Protein AF-A0A8R7TAX7-F1 (afdb_monomer_lite)

Secondary structure (DSSP, 8-state):
-HHHHHHHHHHHHHHHHHTTSSPPPHHHHHHHHHHHHHH---S-HHHHHHHHHHHHHHTT--S--HHHHHHHHHHHHHHHHHTT---

Radius of gyration: 17.02 Å; chains: 1; bounding box: 31×37×39 Å

Foldseek 3Di:
DVVVVVVVVVVVVVVCCVVVVDPDDPVRVVVVLLVVLLVDPPPDLLVVLVVVVVVCVVVVNDPDDSVNSSVVSVVSVVVCVVVVHDD

Structure (mmCIF, N/CA/C/O backbone):
data_AF-A0A8R7TAX7-F1
#
_entry.id   AF-A0A8R7TAX7-F1
#
loop_
_atom_site.group_PDB
_atom_site.id
_atom_site.type_symbol
_atom_site.label_atom_id
_atom_site.label_alt_id
_atom_site.label_comp_id
_atom_site.label_asym_id
_atom_site.label_entity_id
_atom_site.label_seq_id
_atom_site.pdbx_PDB_ins_code
_atom_site.Cartn_x
_atom_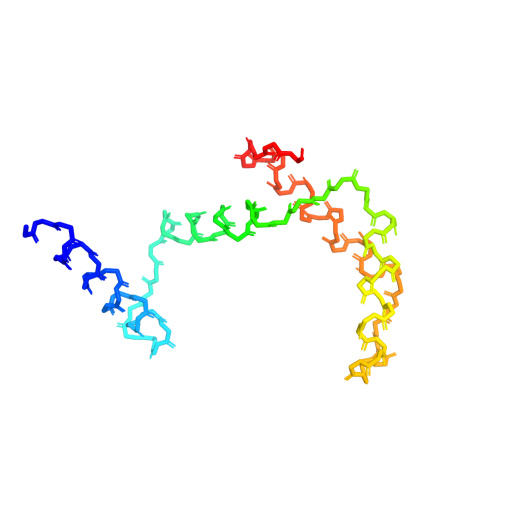site.Cartn_y
_atom_site.Cartn_z
_atom_site.occupancy
_atom_site.B_iso_or_equiv
_atom_site.auth_seq_id
_atom_site.auth_comp_id
_atom_site.auth_asym_id
_atom_site.auth_atom_id
_atom_site.pdbx_PDB_model_num
ATOM 1 N N . MET A 1 1 ? 2.834 28.071 20.387 1.00 47.22 1 MET A N 1
ATOM 2 C CA . MET A 1 1 ? 4.001 27.255 20.812 1.00 47.22 1 MET A CA 1
ATOM 3 C C . MET A 1 1 ? 3.758 25.741 20.824 1.00 47.22 1 MET A C 1
ATOM 5 O O . MET A 1 1 ? 4.666 25.019 20.436 1.00 47.22 1 MET A O 1
ATOM 9 N N . ALA A 1 2 ? 2.568 25.233 21.182 1.00 56.59 2 ALA A N 1
ATOM 10 C CA . ALA A 1 2 ? 2.296 23.784 21.224 1.00 56.59 2 ALA A CA 1
ATOM 11 C C . ALA A 1 2 ? 2.413 23.055 19.862 1.00 56.59 2 ALA A C 1
ATOM 13 O O . ALA A 1 2 ? 2.965 21.958 19.796 1.00 56.59 2 ALA A O 1
ATOM 14 N N . ALA A 1 3 ? 1.964 23.684 18.769 1.00 56.28 3 ALA A N 1
ATOM 15 C CA . ALA A 1 3 ? 2.008 23.092 17.426 1.00 56.28 3 ALA A CA 1
ATOM 16 C C . ALA A 1 3 ? 3.443 22.837 16.917 1.00 56.28 3 ALA A C 1
ATOM 18 O O . ALA A 1 3 ? 3.714 21.817 16.288 1.00 56.28 3 ALA A O 1
ATOM 19 N N . LEU A 1 4 ? 4.379 23.733 17.248 1.00 67.00 4 LEU A N 1
ATOM 20 C CA . LEU A 1 4 ? 5.784 23.632 16.840 1.00 67.00 4 LEU A CA 1
ATOM 21 C C . LEU A 1 4 ? 6.492 22.487 17.582 1.00 67.00 4 LEU A C 1
ATOM 23 O O . LEU A 1 4 ? 7.197 21.687 16.975 1.00 67.00 4 LEU A O 1
ATOM 27 N N . LEU A 1 5 ? 6.219 22.342 18.881 1.00 66.25 5 LEU A N 1
ATOM 28 C CA . LEU A 1 5 ? 6.707 21.232 19.706 1.00 66.25 5 LEU A CA 1
ATOM 29 C C . LEU A 1 5 ? 6.163 19.868 19.250 1.00 66.25 5 LEU A C 1
ATOM 31 O O . LEU A 1 5 ? 6.902 18.884 19.234 1.00 66.25 5 LEU A O 1
ATOM 35 N N . GLN A 1 6 ? 4.893 19.796 18.840 1.00 67.88 6 GLN A N 1
ATOM 36 C CA . GLN A 1 6 ? 4.325 18.577 18.254 1.00 67.88 6 GLN A CA 1
ATOM 37 C C . GLN A 1 6 ? 4.969 18.222 16.909 1.00 67.88 6 GLN A C 1
ATOM 39 O O . GLN A 1 6 ? 5.254 17.047 16.669 1.00 67.88 6 GLN A O 1
ATOM 44 N N . ALA A 1 7 ? 5.238 19.213 16.056 1.00 65.62 7 ALA A N 1
ATOM 45 C CA . ALA A 1 7 ? 5.921 18.998 14.782 1.00 65.62 7 ALA A CA 1
ATOM 46 C C . ALA A 1 7 ? 7.353 18.472 14.983 1.00 65.62 7 ALA A C 1
ATOM 48 O O . ALA A 1 7 ? 7.739 17.488 14.353 1.00 65.62 7 ALA A O 1
ATOM 49 N N . TRP A 1 8 ? 8.101 19.048 15.928 1.00 65.88 8 TRP A N 1
ATOM 50 C CA . TRP A 1 8 ? 9.449 18.593 16.281 1.00 65.88 8 TRP A CA 1
ATOM 51 C C . TRP A 1 8 ? 9.474 17.178 16.859 1.00 65.88 8 TRP A C 1
ATOM 53 O O . TRP A 1 8 ? 10.304 16.368 16.454 1.00 65.88 8 TRP A O 1
ATOM 63 N N . ARG A 1 9 ? 8.531 16.826 17.741 1.00 70.31 9 ARG A N 1
ATOM 64 C CA . ARG A 1 9 ? 8.420 15.451 18.262 1.00 70.31 9 ARG A CA 1
ATOM 65 C C . ARG A 1 9 ? 8.144 14.438 17.153 1.00 70.31 9 ARG A C 1
ATOM 67 O O . ARG A 1 9 ? 8.763 13.378 17.140 1.00 70.31 9 ARG A O 1
ATOM 74 N N . ARG A 1 10 ? 7.266 14.773 16.201 1.00 71.69 10 ARG A N 1
ATOM 75 C CA . ARG A 1 10 ? 7.003 13.932 15.021 1.00 71.69 10 ARG A CA 1
ATOM 76 C C . ARG A 1 10 ? 8.246 13.786 14.145 1.00 71.69 10 ARG A C 1
ATOM 78 O O . ARG A 1 10 ? 8.516 12.684 13.681 1.00 71.69 10 ARG A O 1
ATOM 85 N N . LEU A 1 11 ? 9.014 14.861 13.956 1.00 69.06 11 LEU A N 1
ATOM 86 C CA . LEU A 1 11 ? 10.249 14.846 13.172 1.00 69.06 11 LEU A CA 1
ATOM 87 C C . LEU A 1 11 ? 11.319 13.955 13.821 1.00 69.06 11 LEU A C 1
ATOM 89 O O . LEU A 1 11 ? 11.825 13.044 13.171 1.00 69.06 11 LEU A O 1
ATOM 93 N N . CYS A 1 12 ? 11.611 14.156 15.110 1.00 68.31 12 CYS A N 1
ATOM 94 C CA . CYS A 1 12 ? 12.602 13.363 15.841 1.00 68.31 12 CYS A CA 1
ATOM 95 C C . CYS A 1 12 ? 12.211 11.882 15.919 1.00 68.31 12 CYS A C 1
ATOM 97 O O . CYS A 1 12 ? 13.059 11.011 15.744 1.00 68.31 12 CYS A O 1
ATOM 99 N N . PHE A 1 13 ? 10.925 11.583 16.116 1.00 64.75 13 PHE A N 1
ATOM 100 C CA . PHE A 1 13 ? 10.427 10.209 16.127 1.00 64.75 13 PHE A CA 1
ATOM 101 C C . PHE A 1 13 ? 10.540 9.540 14.751 1.00 64.75 13 PHE A C 1
ATOM 103 O O . PHE A 1 13 ? 10.982 8.396 14.650 1.00 64.75 13 PHE A O 1
ATOM 110 N N . ARG A 1 14 ? 10.201 10.260 13.674 1.00 64.44 14 ARG A N 1
ATOM 111 C CA . ARG A 1 14 ? 10.309 9.754 12.299 1.00 64.44 14 ARG A CA 1
ATOM 112 C C . ARG A 1 14 ? 11.769 9.524 11.890 1.00 64.44 14 ARG A C 1
ATOM 114 O O . ARG A 1 14 ? 12.054 8.573 11.177 1.00 64.44 14 ARG A O 1
ATOM 121 N N . ILE A 1 15 ? 12.701 10.353 12.365 1.00 64.38 15 ILE A N 1
ATOM 122 C CA . ILE A 1 15 ? 14.141 10.126 12.169 1.00 64.38 15 ILE A CA 1
ATOM 123 C C . ILE A 1 15 ? 14.593 8.899 12.969 1.00 64.38 15 ILE A C 1
ATOM 125 O O . ILE A 1 15 ? 15.207 8.010 12.391 1.00 64.38 15 ILE A O 1
ATOM 129 N N . GLY A 1 16 ? 14.232 8.806 14.253 1.00 60.97 16 GLY A N 1
ATOM 130 C CA . GLY A 1 16 ? 14.642 7.705 15.131 1.00 60.97 16 GLY A CA 1
ATOM 131 C C . GLY A 1 16 ? 14.093 6.332 14.730 1.00 60.97 16 GLY A C 1
ATOM 132 O O . GLY A 1 16 ? 14.777 5.326 14.882 1.00 60.97 16 GLY A O 1
ATOM 133 N N . THR A 1 17 ? 12.887 6.272 14.170 1.00 60.41 17 THR A N 1
ATOM 134 C CA . THR A 1 17 ? 12.327 5.031 13.604 1.00 60.41 17 THR A CA 1
ATOM 135 C C . THR A 1 17 ? 13.013 4.641 12.296 1.00 60.41 17 THR A C 1
ATOM 137 O O . THR A 1 17 ? 13.286 3.463 12.080 1.00 60.41 17 THR A O 1
ATOM 140 N N . ARG A 1 18 ? 13.367 5.615 11.446 1.00 61.09 18 ARG A N 1
ATOM 141 C CA . ARG A 1 18 ? 14.035 5.372 10.156 1.00 61.09 18 ARG A CA 1
ATOM 142 C C . ARG A 1 18 ? 15.505 4.971 10.301 1.00 61.09 18 ARG A C 1
ATOM 144 O O . ARG A 1 18 ? 15.996 4.202 9.484 1.00 61.09 18 ARG A O 1
ATOM 151 N N . THR A 1 19 ? 16.194 5.459 11.333 1.00 62.50 19 THR A N 1
ATOM 152 C CA . THR A 1 19 ? 17.574 5.064 11.670 1.00 62.50 19 THR A CA 1
ATOM 153 C C . THR A 1 19 ? 17.647 3.842 12.591 1.00 62.50 19 THR A C 1
ATOM 155 O O . THR A 1 19 ? 18.742 3.427 12.958 1.00 62.50 19 THR A O 1
ATOM 158 N N . GLY A 1 20 ? 16.503 3.253 12.967 1.00 59.34 20 GLY A N 1
ATOM 159 C CA . GLY A 1 20 ? 16.443 2.060 13.817 1.00 59.34 20 GLY A CA 1
ATOM 160 C C . GLY A 1 20 ? 16.761 2.303 15.298 1.00 59.34 20 GLY A C 1
ATOM 161 O O . GLY A 1 20 ? 16.895 1.340 16.048 1.00 59.34 20 GLY A O 1
ATOM 162 N N . LEU A 1 21 ? 16.846 3.565 15.737 1.00 62.66 21 LEU A N 1
ATOM 163 C CA . LEU A 1 21 ? 17.080 3.945 17.137 1.00 62.66 21 LEU A CA 1
ATOM 164 C C . LEU A 1 21 ? 15.926 3.519 18.059 1.00 62.66 21 LEU A C 1
ATOM 166 O O . LEU A 1 21 ? 16.149 3.275 19.241 1.00 62.66 21 LEU A O 1
ATOM 170 N N . PHE A 1 22 ? 14.705 3.394 17.526 1.00 63.41 22 PHE A N 1
ATOM 171 C CA . PHE A 1 22 ? 13.540 2.873 18.247 1.00 63.41 22 PHE A CA 1
ATOM 172 C C . PHE A 1 22 ? 12.656 2.019 17.330 1.00 63.41 22 PHE A C 1
ATOM 174 O O . PHE A 1 22 ? 12.471 2.342 16.155 1.00 63.41 22 PHE A O 1
ATOM 181 N N . LYS A 1 23 ? 12.057 0.947 17.870 1.00 60.56 23 LYS A N 1
ATOM 182 C CA . LYS A 1 23 ? 11.021 0.175 17.165 1.00 60.56 23 LYS A CA 1
ATOM 183 C C . LYS A 1 23 ? 9.664 0.866 17.356 1.00 60.56 23 LYS A C 1
ATOM 185 O O . LYS A 1 23 ? 9.293 1.114 18.504 1.00 60.56 23 LYS A O 1
ATOM 190 N N . PRO A 1 24 ? 8.913 1.168 16.282 1.00 62.28 24 PRO A N 1
ATOM 191 C CA . PRO A 1 24 ? 7.576 1.730 16.424 1.00 62.28 24 PRO A CA 1
ATOM 192 C C . PRO A 1 24 ? 6.676 0.745 17.172 1.00 62.28 24 PRO A C 1
ATOM 194 O O . PRO A 1 24 ? 6.719 -0.464 16.922 1.00 62.28 24 PRO A O 1
ATOM 197 N N . THR A 1 25 ? 5.881 1.269 18.104 1.00 72.12 25 THR A N 1
ATO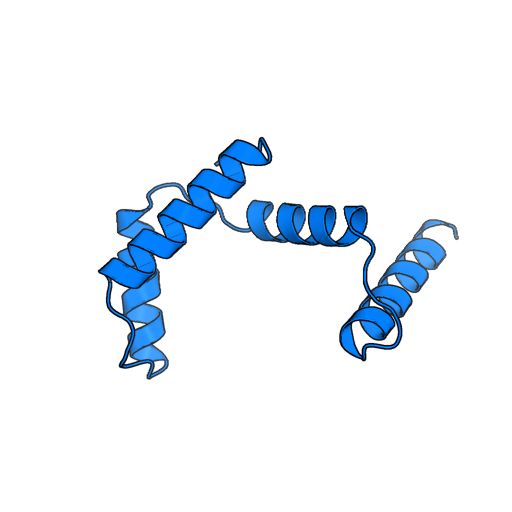M 198 C CA . THR A 1 25 ? 4.887 0.479 18.844 1.00 72.12 25 THR A CA 1
ATOM 199 C C . THR A 1 25 ? 3.813 -0.059 17.894 1.00 72.12 25 THR A C 1
ATOM 201 O O . THR A 1 25 ? 3.621 0.486 16.805 1.00 72.12 25 THR A O 1
ATOM 204 N N . ALA A 1 26 ? 3.090 -1.112 18.297 1.00 72.44 26 ALA A N 1
ATOM 205 C CA . ALA A 1 26 ? 2.031 -1.703 17.472 1.00 72.44 26 ALA A CA 1
ATOM 206 C C . ALA A 1 26 ? 1.007 -0.650 17.009 1.00 72.44 26 ALA A C 1
ATOM 208 O O . ALA A 1 26 ? 0.735 -0.554 15.820 1.00 72.44 26 ALA A O 1
ATOM 209 N N . ALA A 1 27 ? 0.562 0.230 17.914 1.00 72.12 27 ALA A N 1
ATOM 210 C CA . ALA A 1 27 ? -0.367 1.319 17.603 1.00 72.12 27 ALA A CA 1
ATOM 211 C C . ALA A 1 27 ? 0.198 2.364 16.618 1.00 72.12 27 ALA A C 1
ATOM 213 O O . ALA A 1 27 ? -0.546 2.961 15.846 1.00 72.12 27 ALA A O 1
ATOM 214 N N . GLN A 1 28 ? 1.513 2.603 16.628 1.00 67.50 28 GLN A N 1
ATOM 215 C CA . GLN A 1 28 ? 2.150 3.542 15.699 1.00 67.50 28 GLN A CA 1
ATOM 216 C C . GLN A 1 28 ? 2.329 2.938 14.310 1.00 67.50 28 GLN A C 1
ATOM 218 O O . GLN A 1 28 ? 2.098 3.637 13.328 1.00 67.50 28 GLN A O 1
ATOM 223 N N . ARG A 1 29 ? 2.683 1.649 14.221 1.00 70.88 29 ARG A N 1
ATOM 224 C CA . ARG A 1 29 ? 2.671 0.926 12.941 1.00 70.88 29 ARG A CA 1
ATOM 225 C C . ARG A 1 29 ? 1.274 0.916 12.341 1.00 70.88 29 ARG A C 1
ATOM 227 O O . ARG A 1 29 ? 1.128 1.185 11.159 1.00 70.88 29 ARG A O 1
ATOM 234 N N . ASP A 1 30 ? 0.265 0.678 13.170 1.00 74.06 30 ASP A N 1
ATOM 235 C CA . ASP A 1 30 ? -1.132 0.671 12.750 1.00 74.06 30 ASP A CA 1
ATOM 236 C C . ASP A 1 30 ? -1.571 2.040 12.201 1.00 74.06 30 ASP A C 1
ATOM 238 O O . ASP A 1 30 ? -2.176 2.135 11.136 1.00 74.06 30 ASP A O 1
ATOM 242 N N . ALA A 1 31 ? -1.163 3.127 12.866 1.00 73.19 31 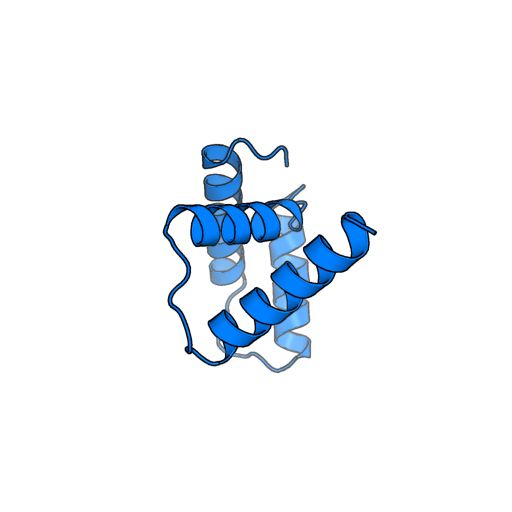ALA A N 1
ATOM 243 C CA . ALA A 1 31 ? -1.406 4.489 12.395 1.00 73.19 31 ALA A CA 1
ATOM 244 C C . ALA A 1 31 ? -0.655 4.827 11.093 1.00 73.19 31 ALA A C 1
ATOM 246 O O . ALA A 1 31 ? -1.200 5.526 10.241 1.00 73.19 31 ALA A O 1
ATOM 247 N N . GLU A 1 32 ? 0.581 4.351 10.919 1.00 75.19 32 GLU A N 1
ATOM 248 C CA . GLU A 1 32 ? 1.345 4.528 9.677 1.00 75.19 32 GLU A CA 1
ATOM 249 C C . GLU A 1 32 ? 0.736 3.744 8.514 1.00 75.19 32 GLU A C 1
ATOM 251 O O . GLU A 1 32 ? 0.612 4.292 7.419 1.00 75.19 32 GLU A O 1
ATOM 256 N N . ILE A 1 33 ? 0.312 2.500 8.756 1.00 74.00 33 ILE A N 1
ATOM 257 C CA . ILE A 1 33 ? -0.387 1.671 7.770 1.00 74.00 33 ILE A CA 1
ATOM 258 C C . ILE A 1 33 ? -1.694 2.353 7.373 1.00 74.00 33 ILE A C 1
ATOM 260 O O . ILE A 1 33 ? -1.918 2.583 6.188 1.00 74.00 33 ILE A O 1
ATOM 264 N N . ARG A 1 34 ? -2.509 2.783 8.342 1.00 73.94 34 ARG A N 1
ATOM 265 C CA . ARG A 1 34 ? -3.757 3.507 8.078 1.00 73.94 34 ARG A CA 1
ATOM 266 C C . ARG A 1 34 ? -3.525 4.782 7.266 1.00 73.94 34 ARG A C 1
ATOM 268 O O . ARG A 1 34 ? -4.214 5.005 6.276 1.00 73.94 34 ARG A O 1
ATOM 275 N N . ALA A 1 35 ? -2.523 5.583 7.632 1.00 76.19 35 ALA A N 1
ATOM 276 C CA . ALA A 1 35 ? -2.172 6.798 6.900 1.00 76.19 35 ALA A CA 1
ATOM 277 C C . ALA A 1 35 ? -1.682 6.503 5.474 1.00 76.19 35 ALA A C 1
ATOM 279 O O . ALA A 1 35 ? -1.994 7.256 4.556 1.00 76.19 35 ALA A O 1
ATOM 280 N N . ALA A 1 36 ? -0.931 5.418 5.267 1.00 73.69 36 ALA A N 1
ATOM 281 C CA . ALA A 1 36 ? -0.514 4.992 3.935 1.00 73.69 36 ALA A CA 1
ATOM 282 C C . ALA A 1 36 ? -1.713 4.519 3.098 1.00 73.69 36 ALA A C 1
ATOM 284 O O . ALA A 1 36 ? -1.834 4.904 1.938 1.00 73.69 36 ALA A O 1
ATOM 285 N N . LEU A 1 37 ? -2.624 3.744 3.692 1.00 76.56 37 LEU A N 1
ATOM 286 C CA . LEU A 1 37 ? -3.834 3.247 3.040 1.00 76.56 37 LEU A CA 1
ATOM 287 C C . LEU A 1 37 ? -4.805 4.379 2.666 1.00 76.56 37 LEU A C 1
ATOM 289 O O . LEU A 1 37 ? -5.396 4.319 1.595 1.00 76.56 37 LEU A O 1
ATOM 293 N N . GLU A 1 38 ? -4.931 5.437 3.472 1.00 77.25 38 GLU A N 1
ATOM 294 C CA . GLU A 1 38 ? -5.765 6.613 3.156 1.00 77.25 38 GLU A CA 1
ATOM 295 C C . GLU A 1 38 ? -5.283 7.397 1.920 1.00 77.25 38 GLU A C 1
ATOM 297 O O . GLU A 1 38 ? -6.069 8.092 1.271 1.00 77.25 38 GLU A O 1
ATOM 302 N N . VAL A 1 39 ? -3.999 7.289 1.560 1.00 76.69 39 VAL A N 1
ATOM 303 C CA . VAL A 1 39 ? -3.447 7.931 0.354 1.00 76.69 39 VAL A CA 1
ATOM 304 C C . VAL A 1 39 ? -3.892 7.202 -0.919 1.00 76.69 39 VAL A C 1
ATOM 306 O O . VAL A 1 39 ? -4.038 7.831 -1.972 1.00 76.69 39 VAL A O 1
ATOM 309 N N . PHE A 1 40 ? -4.140 5.893 -0.845 1.00 72.94 40 PHE A N 1
ATOM 310 C CA . PHE A 1 40 ? -4.543 5.091 -1.996 1.00 72.94 40 PHE A CA 1
ATOM 311 C C . PHE A 1 40 ? -6.045 5.226 -2.268 1.00 72.94 40 PHE A C 1
ATOM 313 O O . PHE A 1 40 ? -6.868 4.533 -1.690 1.00 72.94 40 PHE A O 1
ATOM 320 N N . LYS A 1 41 ? -6.430 6.092 -3.205 1.00 73.31 41 LYS A N 1
ATOM 321 C CA . LYS A 1 41 ? -7.829 6.202 -3.656 1.00 73.31 41 LYS A CA 1
ATOM 322 C C . LYS A 1 41 ? -8.117 5.204 -4.773 1.00 73.31 41 LYS A C 1
ATOM 324 O O . LYS A 1 41 ? -8.031 5.549 -5.954 1.00 73.31 41 LYS A O 1
ATOM 329 N N . ILE A 1 42 ? -8.409 3.962 -4.394 1.00 75.19 42 ILE A N 1
ATOM 330 C CA . ILE A 1 42 ? -8.682 2.871 -5.334 1.00 75.19 42 ILE A CA 1
ATOM 331 C C . ILE A 1 42 ? -10.148 2.934 -5.768 1.00 75.19 42 ILE A C 1
ATOM 333 O O . ILE A 1 42 ? -11.021 2.390 -5.106 1.00 75.19 42 ILE A O 1
ATOM 337 N N . LYS A 1 43 ? -10.421 3.603 -6.892 1.00 75.31 43 LYS A N 1
ATOM 338 C CA . LYS A 1 43 ? -11.776 3.652 -7.475 1.00 75.31 43 LYS A CA 1
ATOM 339 C C . LYS A 1 43 ? -12.118 2.404 -8.281 1.00 75.31 43 LYS A C 1
ATOM 341 O O . LYS A 1 43 ? -13.246 1.933 -8.238 1.00 75.31 43 LYS A O 1
ATOM 346 N N . ASP A 1 44 ? -11.137 1.913 -9.030 1.00 81.06 44 ASP A N 1
ATOM 347 C CA . ASP A 1 44 ? -11.236 0.730 -9.874 1.00 81.06 44 ASP A CA 1
ATOM 348 C C . ASP A 1 44 ? -9.875 0.026 -9.851 1.00 81.06 44 ASP A C 1
ATOM 350 O O . ASP A 1 44 ? -8.838 0.636 -10.133 1.00 81.06 44 ASP A O 1
ATOM 354 N N . VAL A 1 45 ? -9.876 -1.236 -9.424 1.00 83.50 45 VAL A N 1
ATOM 355 C CA . VAL A 1 45 ? -8.652 -2.022 -9.237 1.00 83.50 45 VAL A CA 1
ATOM 356 C C . VAL A 1 45 ? -8.001 -2.349 -10.579 1.00 83.50 45 VAL A C 1
ATOM 358 O O . VAL A 1 45 ? -6.778 -2.272 -10.683 1.00 83.50 45 VAL A O 1
ATOM 361 N N . ASP A 1 46 ? -8.790 -2.657 -11.608 1.00 82.00 46 ASP A N 1
ATOM 362 C CA . ASP A 1 46 ? -8.282 -3.088 -12.909 1.00 82.00 46 ASP A CA 1
ATOM 363 C C . ASP A 1 46 ? -7.687 -1.911 -13.692 1.00 82.00 46 ASP A C 1
ATOM 365 O O . ASP A 1 46 ? -6.572 -2.014 -14.215 1.00 82.00 46 ASP A O 1
ATOM 369 N N . ASP A 1 47 ? -8.360 -0.755 -13.711 1.0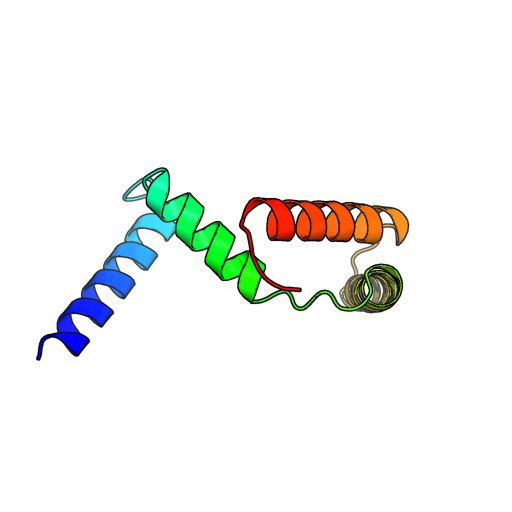0 86.25 47 ASP A N 1
ATOM 370 C CA . ASP A 1 47 ? -7.828 0.468 -14.331 1.00 86.25 47 ASP A CA 1
ATOM 371 C C . ASP A 1 47 ? -6.529 0.918 -13.643 1.00 86.25 47 ASP A C 1
ATOM 373 O O . ASP A 1 47 ? -5.531 1.256 -14.294 1.00 86.25 47 ASP A O 1
ATOM 377 N N . MET A 1 48 ? -6.496 0.866 -12.308 1.00 85.69 48 MET A N 1
ATOM 378 C CA . MET A 1 48 ? -5.307 1.254 -11.557 1.00 85.69 48 MET A CA 1
ATOM 379 C C . MET A 1 48 ? -4.165 0.241 -11.720 1.00 85.69 48 MET A C 1
ATOM 381 O O . MET A 1 48 ? -3.008 0.654 -11.842 1.00 85.69 48 MET A O 1
ATOM 385 N N . ALA A 1 49 ? -4.469 -1.057 -11.820 1.00 88.38 49 ALA A N 1
ATOM 386 C CA . ALA A 1 49 ? -3.483 -2.096 -12.102 1.00 88.38 49 ALA A CA 1
ATOM 387 C C . ALA A 1 49 ? -2.826 -1.893 -13.468 1.00 88.38 49 ALA A C 1
ATOM 389 O O . ALA A 1 49 ? -1.603 -1.988 -13.581 1.00 88.38 49 ALA A O 1
ATOM 390 N N . VAL A 1 50 ? -3.608 -1.560 -14.500 1.00 88.88 50 VAL A N 1
ATOM 391 C CA . VAL A 1 50 ? -3.088 -1.267 -15.844 1.00 88.88 50 VAL A CA 1
ATOM 392 C C . VAL A 1 50 ? -2.152 -0.058 -15.814 1.00 88.88 50 VAL A C 1
ATOM 394 O O . VAL A 1 50 ? -1.038 -0.136 -16.336 1.00 88.88 50 VAL A O 1
ATOM 397 N N . LYS A 1 51 ? -2.553 1.041 -15.163 1.00 88.50 51 LYS A N 1
ATOM 398 C CA . LYS A 1 51 ? -1.726 2.257 -15.047 1.00 88.50 51 LYS A CA 1
ATOM 399 C C . LYS A 1 51 ? -0.412 1.997 -14.315 1.00 88.50 51 LYS A C 1
ATOM 401 O O . LYS A 1 51 ? 0.648 2.408 -14.788 1.00 88.50 51 LYS A O 1
ATOM 406 N N . ILE A 1 52 ? -0.471 1.305 -13.178 1.00 86.69 52 ILE A N 1
ATOM 407 C CA . ILE A 1 52 ? 0.712 0.986 -12.373 1.00 86.69 52 ILE A CA 1
ATOM 408 C C . ILE A 1 52 ? 1.628 0.022 -13.127 1.00 86.69 52 ILE A C 1
ATOM 410 O O . ILE A 1 52 ? 2.833 0.252 -13.174 1.00 86.69 52 ILE A O 1
ATOM 414 N N . PHE A 1 53 ? 1.075 -1.002 -13.778 1.00 88.75 53 PHE A N 1
ATOM 415 C CA . PHE A 1 53 ? 1.851 -1.947 -14.577 1.00 88.75 53 PHE A CA 1
ATOM 416 C C . PHE A 1 53 ? 2.663 -1.243 -15.671 1.00 88.75 53 PHE A C 1
ATOM 418 O O . PHE A 1 53 ? 3.871 -1.463 -15.782 1.00 88.75 53 PHE A O 1
ATOM 425 N N . TRP A 1 54 ? 2.036 -0.357 -16.449 1.00 89.81 54 TRP A N 1
ATOM 426 C CA . TRP A 1 54 ? 2.741 0.378 -17.502 1.00 89.81 54 TRP A CA 1
ATOM 427 C C . TRP A 1 54 ? 3.788 1.344 -16.954 1.00 89.81 54 TRP A C 1
ATOM 429 O O . TRP A 1 54 ? 4.864 1.471 -17.536 1.00 89.81 54 TRP A O 1
ATOM 439 N N . ARG A 1 55 ? 3.522 1.974 -15.807 1.00 90.44 55 ARG A N 1
ATOM 440 C CA . ARG A 1 55 ? 4.500 2.832 -15.134 1.00 90.44 55 ARG A CA 1
ATOM 441 C C . ARG A 1 55 ? 5.723 2.046 -14.656 1.00 90.44 55 ARG A C 1
ATOM 443 O O . ARG A 1 55 ? 6.843 2.446 -14.945 1.00 90.44 55 ARG A O 1
ATOM 450 N N . LEU A 1 56 ? 5.516 0.896 -14.014 1.00 88.38 56 LEU A N 1
ATOM 451 C CA . LEU A 1 56 ? 6.597 0.003 -13.581 1.00 88.38 56 LEU A CA 1
ATOM 452 C C . LEU A 1 56 ? 7.443 -0.472 -14.769 1.00 88.38 56 LEU A C 1
ATOM 454 O O . LEU A 1 56 ? 8.669 -0.520 -14.684 1.00 88.38 56 LEU A O 1
ATOM 458 N N . ARG A 1 57 ? 6.802 -0.768 -15.906 1.00 86.88 57 ARG A N 1
ATOM 459 C CA . ARG A 1 57 ? 7.504 -1.115 -17.150 1.00 86.88 57 ARG A CA 1
ATOM 460 C C . ARG A 1 57 ? 8.340 0.044 -17.688 1.00 86.88 57 ARG A C 1
ATOM 462 O O . ARG A 1 57 ? 9.477 -0.193 -18.091 1.00 86.88 57 ARG A O 1
ATOM 469 N N . ALA A 1 58 ? 7.813 1.269 -17.664 1.00 88.38 58 ALA A N 1
ATOM 470 C CA . ALA A 1 58 ? 8.550 2.469 -18.065 1.00 88.38 58 ALA A CA 1
ATOM 471 C C . ALA A 1 58 ? 9.756 2.751 -17.149 1.00 88.38 58 ALA A C 1
ATOM 473 O O . ALA A 1 58 ? 10.797 3.194 -17.622 1.00 88.38 58 ALA A O 1
ATOM 474 N N . GLU A 1 59 ? 9.647 2.424 -15.860 1.00 89.62 59 GLU A N 1
ATOM 475 C CA . GLU A 1 59 ? 10.731 2.516 -14.869 1.00 89.62 59 GLU A CA 1
ATOM 476 C C . GLU A 1 59 ? 11.735 1.342 -14.955 1.00 89.62 59 GLU A C 1
ATOM 478 O O . GLU A 1 59 ? 12.701 1.283 -14.198 1.00 89.62 59 GLU A O 1
ATOM 483 N N . GLY A 1 60 ? 11.548 0.412 -15.900 1.00 87.44 60 GLY A N 1
ATOM 484 C CA . GLY A 1 60 ? 12.485 -0.681 -16.173 1.00 87.44 60 GLY A CA 1
ATOM 485 C C . GLY A 1 60 ? 12.251 -1.955 -15.357 1.00 87.44 60 GLY A C 1
ATOM 486 O O . GLY A 1 60 ? 13.049 -2.892 -15.446 1.00 87.44 60 GLY A O 1
ATOM 487 N N . VAL A 1 61 ? 11.153 -2.047 -14.605 1.00 87.75 61 VAL A N 1
ATOM 488 C CA . VAL A 1 61 ? 10.790 -3.247 -13.843 1.00 87.75 61 VAL A CA 1
ATOM 489 C C . VAL A 1 61 ? 10.238 -4.309 -14.797 1.00 87.75 61 VAL A C 1
ATOM 491 O O . VAL A 1 61 ? 9.174 -4.148 -15.394 1.00 87.75 61 VAL A O 1
ATOM 494 N N . LYS A 1 62 ? 10.970 -5.419 -14.964 1.00 82.62 62 LYS A N 1
ATOM 495 C CA . LYS A 1 62 ? 10.648 -6.450 -15.971 1.00 82.62 62 LYS A CA 1
ATOM 496 C C . LYS A 1 62 ? 9.962 -7.706 -15.431 1.00 82.62 62 LYS A C 1
ATOM 498 O O . LYS A 1 62 ? 9.301 -8.396 -16.208 1.00 82.62 62 LYS A O 1
ATOM 503 N N . ASN A 1 63 ? 10.062 -7.956 -14.127 1.00 88.00 63 ASN A N 1
ATOM 504 C CA . ASN A 1 63 ? 9.635 -9.211 -13.491 1.00 88.00 63 ASN A CA 1
ATOM 505 C C . ASN A 1 63 ? 8.295 -9.102 -12.754 1.00 88.00 63 ASN A C 1
ATOM 507 O O . ASN A 1 63 ? 7.989 -9.933 -11.912 1.00 88.00 63 ASN A O 1
ATOM 511 N N . VAL A 1 64 ? 7.515 -8.064 -13.049 1.00 84.50 64 VAL A N 1
ATOM 512 C CA . VAL A 1 64 ? 6.181 -7.873 -12.481 1.00 84.50 64 VAL A CA 1
ATOM 513 C C . VAL A 1 64 ? 5.167 -8.036 -13.606 1.00 84.50 64 VAL A C 1
ATOM 515 O O . VAL A 1 64 ? 5.300 -7.413 -14.671 1.00 84.50 64 VAL A O 1
ATOM 518 N N . SER A 1 65 ? 4.185 -8.909 -13.401 1.00 88.31 65 SER A N 1
ATOM 519 C CA . SER A 1 65 ? 3.044 -9.072 -14.294 1.00 88.31 65 SER A CA 1
ATOM 520 C C . SER A 1 65 ? 1.905 -8.139 -13.884 1.00 88.31 65 SER A C 1
ATOM 522 O O . SER A 1 65 ? 1.821 -7.677 -12.747 1.00 88.31 65 SER A O 1
ATOM 524 N N . ARG A 1 66 ? 0.987 -7.858 -14.813 1.00 87.31 66 ARG A N 1
ATOM 525 C CA . ARG A 1 66 ? -0.231 -7.101 -14.487 1.00 87.31 66 ARG A CA 1
ATOM 526 C C . ARG A 1 66 ? -1.066 -7.824 -13.428 1.00 87.31 66 ARG A C 1
ATOM 528 O O . ARG A 1 66 ? -1.679 -7.168 -12.593 1.00 87.31 66 ARG A O 1
ATOM 535 N N . HIS A 1 67 ? -1.086 -9.156 -13.466 1.00 88.06 67 HIS A N 1
ATOM 536 C CA . HIS A 1 67 ? -1.801 -9.963 -12.484 1.00 88.06 67 HIS A CA 1
ATOM 537 C C . HIS A 1 67 ? -1.245 -9.732 -11.075 1.00 88.06 67 HIS A C 1
ATOM 539 O O . HIS A 1 67 ? -2.023 -9.416 -10.184 1.00 88.06 67 HIS A O 1
ATOM 545 N N . ASP A 1 68 ? 0.081 -9.727 -10.910 1.00 86.25 68 ASP A N 1
ATOM 546 C CA . ASP A 1 68 ? 0.722 -9.466 -9.611 1.00 86.25 68 ASP A CA 1
ATOM 547 C C . ASP A 1 68 ? 0.337 -8.089 -9.056 1.00 86.25 68 ASP A C 1
ATOM 549 O O . ASP A 1 68 ? 0.001 -7.949 -7.883 1.00 86.25 68 ASP A O 1
ATOM 553 N N . VAL A 1 69 ? 0.322 -7.062 -9.915 1.00 86.19 69 VAL A N 1
ATOM 554 C CA . VAL A 1 69 ? -0.126 -5.714 -9.526 1.00 86.19 69 VAL A CA 1
ATOM 555 C C . VAL A 1 69 ? -1.595 -5.729 -9.102 1.00 86.19 69 VAL A C 1
ATOM 557 O O . VAL A 1 69 ? -1.961 -5.081 -8.127 1.00 86.19 69 VAL A O 1
ATOM 560 N N . THR A 1 70 ? -2.436 -6.477 -9.814 1.00 89.06 70 THR A N 1
ATOM 561 C CA . THR A 1 70 ? -3.874 -6.572 -9.528 1.00 89.06 70 THR A CA 1
ATOM 562 C C . THR A 1 70 ? -4.120 -7.238 -8.175 1.00 89.06 70 THR A C 1
ATOM 564 O O . THR A 1 70 ? -4.882 -6.712 -7.370 1.00 89.06 70 THR A O 1
ATOM 567 N N . GLU A 1 71 ? -3.441 -8.349 -7.887 1.00 87.69 71 GLU A N 1
ATOM 568 C CA . GLU A 1 71 ? -3.545 -9.046 -6.599 1.00 87.69 71 GLU A CA 1
ATOM 569 C C . GLU A 1 71 ? -3.069 -8.163 -5.439 1.00 87.69 71 GLU A C 1
ATOM 571 O O . GLU A 1 71 ? -3.736 -8.079 -4.409 1.00 87.69 71 GLU A O 1
ATOM 576 N N . VAL A 1 72 ? -1.983 -7.402 -5.622 1.00 85.56 72 VAL A N 1
ATOM 577 C CA . VAL A 1 72 ? -1.533 -6.422 -4.619 1.00 85.56 72 VAL A CA 1
ATOM 578 C C . VAL A 1 72 ? -2.587 -5.346 -4.373 1.00 85.56 72 VAL A C 1
ATOM 580 O O . VAL A 1 72 ? -2.873 -5.019 -3.224 1.00 85.56 72 VAL A O 1
ATOM 583 N N . LEU A 1 73 ? -3.202 -4.807 -5.424 1.00 86.06 73 LEU A N 1
ATOM 584 C CA . LEU A 1 73 ? -4.249 -3.797 -5.274 1.00 86.06 73 LEU A CA 1
ATOM 585 C C . LEU A 1 73 ? -5.524 -4.348 -4.626 1.00 86.06 73 LEU A C 1
ATOM 587 O O . LEU A 1 73 ? -6.162 -3.622 -3.863 1.00 86.06 73 LEU A O 1
ATOM 591 N N . LYS A 1 74 ? -5.876 -5.617 -4.867 1.00 85.88 74 LYS A N 1
ATOM 592 C CA . LYS A 1 74 ? -6.961 -6.298 -4.144 1.00 85.88 74 LYS A CA 1
ATOM 593 C C . LYS A 1 74 ? -6.644 -6.421 -2.658 1.00 85.88 74 LYS A C 1
ATOM 595 O O . LYS A 1 74 ? -7.467 -6.004 -1.853 1.00 85.88 74 LYS A O 1
ATOM 600 N N . MET A 1 75 ? -5.441 -6.875 -2.299 1.00 85.88 75 MET A N 1
ATOM 601 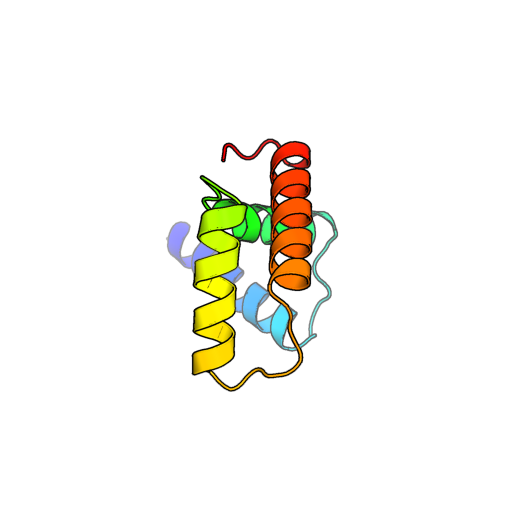C CA . MET A 1 75 ? -5.014 -6.955 -0.895 1.00 85.88 75 MET A CA 1
ATOM 602 C C . MET A 1 75 ? -5.047 -5.581 -0.212 1.00 85.88 75 MET A C 1
ATOM 604 O O . MET A 1 75 ? -5.527 -5.451 0.909 1.00 85.88 75 MET A O 1
ATOM 608 N N . VAL A 1 76 ? -4.596 -4.524 -0.895 1.00 83.56 76 VAL A N 1
ATOM 609 C CA . VAL A 1 76 ? -4.685 -3.147 -0.375 1.00 83.56 76 VAL A CA 1
ATOM 610 C C . VAL A 1 76 ? -6.144 -2.714 -0.199 1.00 83.56 76 VAL A C 1
ATOM 612 O O . VAL A 1 76 ? -6.477 -2.083 0.802 1.00 83.56 76 VAL A O 1
ATOM 615 N N . SER A 1 77 ? -7.023 -3.067 -1.138 1.00 83.62 77 SER A N 1
ATOM 616 C CA . SER A 1 77 ? -8.459 -2.782 -1.060 1.00 83.62 77 SER A CA 1
ATOM 617 C C . SER A 1 77 ? -9.135 -3.517 0.107 1.00 83.62 77 SER A C 1
ATOM 619 O O . SER A 1 77 ? -9.957 -2.937 0.814 1.00 83.62 77 SER A O 1
ATOM 621 N N . GLU A 1 78 ? -8.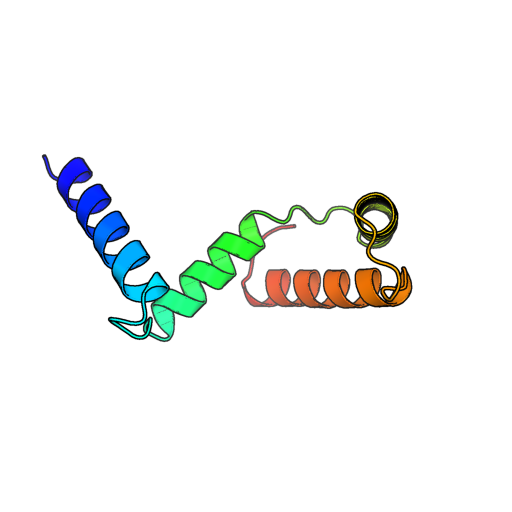772 -4.772 0.355 1.00 85.19 78 GLU A N 1
ATOM 622 C CA . GLU A 1 78 ? -9.247 -5.551 1.502 1.00 85.19 78 GLU A CA 1
ATOM 623 C C . GLU A 1 78 ? -8.770 -4.947 2.823 1.00 85.19 78 GLU A C 1
ATOM 625 O O . GLU A 1 78 ? -9.592 -4.675 3.698 1.00 85.19 78 GLU A O 1
ATOM 630 N N . LEU A 1 79 ? -7.484 -4.599 2.923 1.00 80.75 79 LEU A N 1
ATOM 631 C CA . LEU A 1 79 ? -6.938 -3.902 4.088 1.00 80.75 79 LEU A CA 1
ATOM 632 C C . LEU A 1 79 ? -7.654 -2.566 4.332 1.00 80.75 79 LEU A C 1
ATOM 634 O O . LEU A 1 79 ? -8.011 -2.248 5.460 1.00 80.75 79 LEU A O 1
ATOM 638 N N . GLN A 1 80 ? -7.950 -1.780 3.297 1.00 80.94 80 GLN A N 1
ATOM 639 C CA . GLN A 1 80 ? -8.725 -0.544 3.470 1.00 80.94 80 GLN A CA 1
ATOM 640 C C . GLN A 1 80 ? -10.103 -0.791 4.090 1.00 80.94 80 GLN A C 1
ATOM 642 O O . GLN A 1 80 ? -10.526 -0.016 4.950 1.00 80.94 80 GLN A O 1
ATOM 647 N N . LYS A 1 81 ? -10.781 -1.875 3.699 1.00 83.50 81 LYS A N 1
ATOM 648 C CA . LYS A 1 81 ? -12.072 -2.265 4.278 1.00 83.50 81 LYS A CA 1
ATOM 649 C C . LYS A 1 81 ? -11.929 -2.682 5.739 1.00 83.50 81 LYS A C 1
ATOM 651 O O . LYS A 1 81 ? -12.719 -2.220 6.559 1.00 83.50 81 LYS A O 1
ATOM 656 N N . GLU A 1 82 ? -10.919 -3.483 6.075 1.00 83.06 82 GLU A N 1
ATOM 657 C CA . GLU A 1 82 ? -10.636 -3.902 7.458 1.00 83.06 82 GLU A CA 1
ATOM 658 C C . GLU A 1 82 ? -10.370 -2.705 8.380 1.00 83.06 82 GLU A C 1
ATOM 660 O O . GLU A 1 82 ? -10.874 -2.650 9.500 1.00 83.06 82 GLU A O 1
ATOM 665 N N . TYR A 1 83 ? -9.655 -1.695 7.881 1.00 76.75 83 TYR A N 1
ATOM 666 C CA . TYR A 1 83 ? -9.372 -0.458 8.613 1.00 76.75 83 TYR A CA 1
ATOM 667 C C . TYR A 1 83 ? -10.526 0.566 8.587 1.00 76.75 83 TYR A C 1
ATOM 669 O O . TYR A 1 83 ? -10.405 1.650 9.170 1.00 76.75 83 TYR A O 1
ATOM 677 N N . GLY A 1 84 ? -11.647 0.261 7.922 1.00 79.69 84 GLY A N 1
ATOM 678 C CA . GLY A 1 84 ? -12.807 1.151 7.802 1.00 79.69 84 GLY A CA 1
ATOM 679 C C . GLY A 1 84 ? -12.540 2.423 6.987 1.00 79.69 84 GLY A C 1
ATOM 680 O O . GLY A 1 84 ? -13.197 3.447 7.194 1.00 79.69 84 GLY A O 1
ATOM 681 N N . ILE A 1 85 ? -11.556 2.391 6.087 1.00 76.75 85 ILE A N 1
ATOM 682 C CA . ILE A 1 85 ? -11.185 3.504 5.211 1.00 76.75 85 ILE A CA 1
ATOM 683 C C . ILE A 1 85 ? -12.125 3.500 4.002 1.00 76.75 85 ILE A C 1
ATOM 685 O O . ILE A 1 85 ? -12.267 2.493 3.310 1.00 76.75 85 ILE A O 1
ATOM 689 N N . LYS A 1 86 ? -12.777 4.637 3.734 1.00 69.69 86 LYS A N 1
ATOM 690 C CA . LYS A 1 86 ? -13.635 4.788 2.550 1.00 69.69 86 LYS A CA 1
ATOM 691 C C . LYS A 1 86 ? -12.770 4.896 1.293 1.00 69.69 86 LYS A C 1
ATOM 693 O O . LYS A 1 86 ? -11.885 5.751 1.245 1.00 69.69 86 LYS A O 1
ATOM 698 N N . GLN A 1 87 ? -13.050 4.033 0.322 1.00 62.78 87 GLN A N 1
ATOM 699 C CA . GLN A 1 87 ? -12.406 3.989 -0.995 1.00 62.78 87 GLN A CA 1
ATOM 700 C C . GLN A 1 87 ? -12.909 5.105 -1.913 1.00 62.78 87 GLN A C 1
ATOM 702 O O . GLN A 1 87 ? -14.115 5.437 -1.824 1.00 62.78 87 GLN A O 1
#

Sequence (87 aa):
MAALLQAWRRLCFRIGTRTGLFKPTAAQRDAEIRAALEVFKIKDVDDMAVKIFWRLRAEGVKNVSRHDVTEVLKMVSELQKEYGIKQ

pLDDT: mean 76.41, std 10.29, range [47.22, 90.44]

Organism: Triticum urartu (NCBI:txid4572)